Protein AF-A0A0F9M9Z4-F1 (afdb_monomer_lite)

Sequence (55 aa):
MTEYQTISLMQSSTSEDDWNDNCDKVKAANNGKYPTYWFMAIIVSGLMGKVQETW

Radius of gyration: 10.27 Å; chains: 1; bounding box: 20×20×27 Å

pLDDT: mean 97.24, std 2.22, range [85.81, 98.62]

Secondary structure (DSSP, 8-state):
--HHHHHHHHHT--SHHHHHHHHHHHHHTTTTS--TTHIIIIIITSHHHHHHTT-

Foldseek 3Di:
DDLVVLLVCCLPQQDPVSNVVSVQVQCVVVVNDHDPCCCVSCPVVCSVVVSVVRD

Structure (mmCIF, N/CA/C/O backbone):
data_AF-A0A0F9M9Z4-F1
#
_entry.id   AF-A0A0F9M9Z4-F1
#
loop_
_atom_site.group_PDB
_atom_site.id
_atom_site.type_symbol
_atom_site.label_atom_id
_atom_site.label_alt_id
_atom_site.label_comp_id
_atom_site.label_asym_id
_atom_site.label_entity_id
_atom_site.label_seq_id
_atom_site.pdbx_PDB_ins_code
_atom_site.Cartn_x
_atom_site.Cartn_y
_atom_site.Cartn_z
_atom_site.occupancy
_atom_site.B_iso_or_equiv
_atom_site.auth_seq_id
_atom_site.auth_comp_id
_atom_site.auth_asym_id
_atom_site.auth_atom_id
_atom_site.pdbx_PDB_model_num
ATOM 1 N N . MET A 1 1 ? -0.246 1.538 -11.726 1.00 91.12 1 MET A N 1
ATOM 2 C CA . MET A 1 1 ? -1.045 1.970 -10.556 1.00 91.12 1 MET A CA 1
ATOM 3 C C . MET A 1 1 ? -0.382 3.209 -9.972 1.00 91.12 1 MET A C 1
ATOM 5 O O . MET A 1 1 ? 0.841 3.230 -9.939 1.00 91.12 1 MET A O 1
ATOM 9 N N . THR A 1 2 ? -1.136 4.249 -9.611 1.00 97.31 2 THR A N 1
ATOM 10 C CA . THR A 1 2 ? -0.585 5.456 -8.961 1.00 97.31 2 THR A CA 1
ATOM 11 C C . THR A 1 2 ? -0.477 5.275 -7.447 1.00 97.31 2 THR A C 1
ATOM 13 O O . THR A 1 2 ? -1.088 4.363 -6.894 1.00 97.31 2 THR A O 1
ATOM 16 N N . GLU A 1 3 ? 0.248 6.163 -6.760 1.00 97.75 3 GLU A N 1
ATOM 17 C CA . GLU A 1 3 ? 0.379 6.132 -5.295 1.00 97.75 3 GLU A CA 1
ATOM 18 C C . GLU A 1 3 ? -0.975 6.164 -4.586 1.00 97.75 3 GLU A C 1
ATOM 20 O O . GLU A 1 3 ? -1.255 5.304 -3.755 1.00 97.75 3 GLU A O 1
ATOM 25 N N . TYR A 1 4 ? -1.855 7.080 -4.992 1.00 98.12 4 TYR A N 1
ATOM 26 C CA . TYR A 1 4 ? -3.211 7.173 -4.457 1.00 98.12 4 TYR A CA 1
ATOM 27 C C . TYR A 1 4 ? -4.010 5.875 -4.653 1.00 98.12 4 TYR A C 1
ATOM 29 O O . TYR A 1 4 ? -4.646 5.389 -3.721 1.00 98.12 4 TYR A O 1
ATOM 37 N N . GLN A 1 5 ? -3.944 5.281 -5.850 1.00 98.31 5 GLN A N 1
ATOM 38 C CA . GLN A 1 5 ? -4.621 4.014 -6.136 1.00 98.31 5 GLN A CA 1
ATOM 39 C C . GLN A 1 5 ? -4.058 2.867 -5.290 1.00 98.31 5 GLN A C 1
ATOM 41 O O . GLN A 1 5 ? -4.827 2.052 -4.793 1.00 98.31 5 GLN A O 1
ATOM 46 N N . THR A 1 6 ? -2.735 2.811 -5.106 1.00 98.25 6 THR A N 1
ATOM 47 C CA . THR A 1 6 ? -2.083 1.812 -4.251 1.00 98.25 6 THR A CA 1
ATOM 48 C C . THR A 1 6 ? -2.541 1.953 -2.804 1.00 98.25 6 THR A C 1
ATOM 50 O O . THR A 1 6 ? -2.971 0.968 -2.220 1.00 98.25 6 THR A O 1
ATOM 53 N N . ILE A 1 7 ? -2.507 3.161 -2.235 1.00 98.38 7 ILE A N 1
ATOM 54 C CA . ILE A 1 7 ? -2.939 3.407 -0.851 1.00 98.38 7 ILE A CA 1
ATOM 55 C C . ILE A 1 7 ? -4.407 3.017 -0.669 1.00 98.38 7 ILE A C 1
ATOM 57 O O . ILE A 1 7 ? -4.721 2.267 0.251 1.00 98.38 7 ILE A O 1
ATOM 61 N N . SER A 1 8 ? -5.287 3.466 -1.569 1.00 98.31 8 SER A N 1
ATOM 62 C CA . SER A 1 8 ? -6.715 3.141 -1.511 1.00 98.31 8 SER A CA 1
ATOM 63 C C . SER A 1 8 ? -6.971 1.637 -1.614 1.00 98.31 8 SER A C 1
ATOM 65 O O . SER A 1 8 ? -7.861 1.130 -0.939 1.00 98.31 8 SER A O 1
ATOM 67 N N . LEU A 1 9 ? -6.203 0.922 -2.442 1.00 98.38 9 LEU A N 1
ATOM 68 C CA . LEU A 1 9 ? -6.298 -0.530 -2.550 1.00 98.38 9 LEU A CA 1
ATOM 69 C C . LEU A 1 9 ? -5.851 -1.204 -1.248 1.00 98.38 9 LEU A C 1
ATOM 71 O O . LEU A 1 9 ? -6.589 -2.019 -0.706 1.00 98.38 9 LEU A O 1
ATOM 75 N N . MET A 1 10 ? -4.689 -0.830 -0.707 1.00 98.00 10 MET A N 1
ATOM 76 C CA . MET A 1 10 ? -4.186 -1.417 0.539 1.00 98.00 10 MET A CA 1
ATOM 77 C C . MET A 1 10 ? -5.132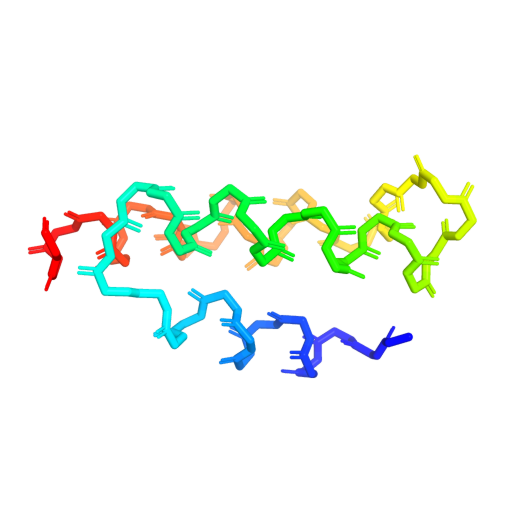 -1.159 1.722 1.00 98.00 10 MET A C 1
ATOM 79 O O . MET A 1 10 ? -5.351 -2.060 2.527 1.00 98.00 10 MET A O 1
ATOM 83 N N . GLN A 1 11 ? -5.755 0.024 1.785 1.00 97.88 11 GLN A N 1
ATOM 84 C CA . GLN A 1 11 ? -6.774 0.384 2.783 1.00 97.88 11 GLN A CA 1
ATOM 85 C C . GLN A 1 11 ? -8.045 -0.464 2.720 1.00 97.88 11 GLN A C 1
ATOM 87 O O . GLN A 1 11 ? -8.767 -0.527 3.707 1.00 97.88 11 GLN A O 1
ATOM 92 N N . SER A 1 12 ? -8.336 -1.090 1.579 1.00 97.44 12 SER A N 1
ATOM 93 C CA . SER A 1 12 ? -9.538 -1.917 1.415 1.00 97.44 12 SER A CA 1
ATOM 94 C C . SER A 1 12 ? -9.390 -3.343 1.950 1.00 97.44 12 SER A C 1
ATOM 96 O O . SER A 1 12 ? -10.338 -4.117 1.866 1.00 97.44 12 SER A O 1
ATOM 98 N N . SER A 1 13 ? -8.214 -3.704 2.468 1.00 98.12 13 SER A N 1
ATOM 99 C CA . SER A 1 13 ? -7.946 -5.053 2.974 1.00 98.12 13 SER A CA 1
ATOM 100 C C . SER A 1 13 ? -8.687 -5.290 4.292 1.00 98.12 13 SER A C 1
ATOM 102 O O . SER A 1 13 ? -8.574 -4.474 5.205 1.00 98.12 13 SER A O 1
ATOM 104 N N . THR A 1 14 ? -9.420 -6.404 4.388 1.00 96.88 14 THR A N 1
ATOM 105 C CA . THR A 1 14 ? -10.211 -6.784 5.575 1.00 96.88 14 THR A CA 1
ATOM 106 C C . THR A 1 14 ? -9.750 -8.092 6.217 1.00 96.88 14 THR A C 1
ATOM 108 O O . THR A 1 14 ? -10.436 -8.637 7.075 1.00 96.88 14 THR A O 1
ATOM 111 N N . SER A 1 15 ? -8.602 -8.610 5.782 1.00 97.88 15 SER A N 1
ATOM 112 C CA . SER A 1 15 ? -7.953 -9.818 6.289 1.00 97.88 15 SER A CA 1
ATOM 113 C C . SER A 1 15 ? -6.496 -9.888 5.805 1.00 97.88 15 SER A C 1
ATOM 115 O O . SER A 1 15 ? -6.067 -9.079 4.972 1.00 97.88 15 SER A O 1
ATOM 117 N N . GLU A 1 16 ? -5.738 -10.875 6.300 1.00 97.25 16 GLU A N 1
ATOM 118 C CA . GLU A 1 16 ? -4.333 -11.076 5.904 1.00 97.25 16 GLU A CA 1
ATOM 119 C C . GLU A 1 16 ? -4.234 -11.486 4.453 1.00 97.25 16 GLU A C 1
ATOM 121 O O . GLU A 1 16 ? -3.401 -10.977 3.702 1.00 97.25 16 GLU A O 1
ATOM 126 N N . ASP A 1 17 ? -5.143 -12.368 4.063 1.00 98.06 17 ASP A N 1
ATOM 127 C CA . ASP A 1 17 ? -5.255 -12.857 2.707 1.00 98.06 17 ASP A CA 1
ATOM 128 C C . ASP A 1 17 ? -5.607 -11.705 1.757 1.00 98.06 17 ASP A C 1
ATOM 130 O O . ASP A 1 17 ? -4.930 -11.539 0.744 1.00 98.06 17 ASP A O 1
ATOM 134 N N . ASP A 1 18 ? -6.539 -10.813 2.126 1.00 97.81 18 ASP A N 1
ATOM 135 C CA . ASP A 1 18 ? -6.837 -9.619 1.320 1.00 97.81 18 ASP A CA 1
ATOM 136 C C . ASP A 1 18 ? -5.613 -8.708 1.167 1.00 97.81 18 ASP A C 1
ATOM 138 O O . ASP A 1 18 ? -5.355 -8.172 0.084 1.00 97.81 18 ASP A O 1
ATOM 142 N N . TRP A 1 19 ? -4.854 -8.505 2.249 1.00 97.94 19 TRP A N 1
ATOM 143 C CA . TRP A 1 19 ? -3.648 -7.680 2.224 1.00 97.94 19 TRP A CA 1
ATOM 144 C C . TRP A 1 19 ? -2.590 -8.271 1.289 1.00 97.94 19 TRP A C 1
ATOM 146 O O . TRP A 1 19 ? -1.989 -7.544 0.489 1.00 97.94 19 TRP A O 1
ATOM 156 N N . ASN A 1 20 ? -2.380 -9.584 1.361 1.00 98.31 20 ASN A N 1
ATOM 157 C CA . ASN A 1 20 ? -1.435 -10.309 0.518 1.00 98.31 20 ASN A CA 1
ATOM 158 C C . ASN A 1 20 ? -1.864 -10.284 -0.956 1.00 98.31 20 ASN A C 1
ATOM 160 O O . ASN A 1 20 ? -1.064 -9.915 -1.821 1.00 98.31 20 ASN A O 1
ATOM 164 N N . ASP A 1 21 ? -3.141 -10.538 -1.238 1.00 98.62 21 ASP A N 1
ATOM 165 C CA . ASP A 1 21 ? -3.711 -10.449 -2.583 1.00 98.62 21 ASP A CA 1
ATOM 166 C C . ASP A 1 21 ? -3.570 -9.037 -3.163 1.00 98.62 21 ASP A C 1
ATOM 168 O O . ASP A 1 21 ? -3.248 -8.843 -4.341 1.00 98.62 21 ASP A O 1
ATOM 172 N N . ASN A 1 22 ? -3.784 -8.011 -2.339 1.00 98.44 22 ASN A N 1
ATOM 173 C CA . ASN A 1 22 ? -3.619 -6.622 -2.745 1.00 98.44 22 ASN A CA 1
ATOM 174 C C . ASN A 1 22 ? -2.146 -6.266 -2.990 1.00 98.44 22 ASN A C 1
ATOM 176 O O . ASN A 1 22 ? -1.848 -5.596 -3.983 1.00 98.44 22 ASN A O 1
ATOM 180 N N . CYS A 1 23 ? -1.213 -6.770 -2.177 1.00 98.31 23 CYS A N 1
ATOM 181 C CA . CYS A 1 23 ? 0.221 -6.645 -2.441 1.00 98.31 23 CYS A CA 1
ATOM 182 C C . CYS A 1 23 ? 0.596 -7.234 -3.808 1.00 98.31 23 CYS A C 1
ATOM 184 O O . CYS 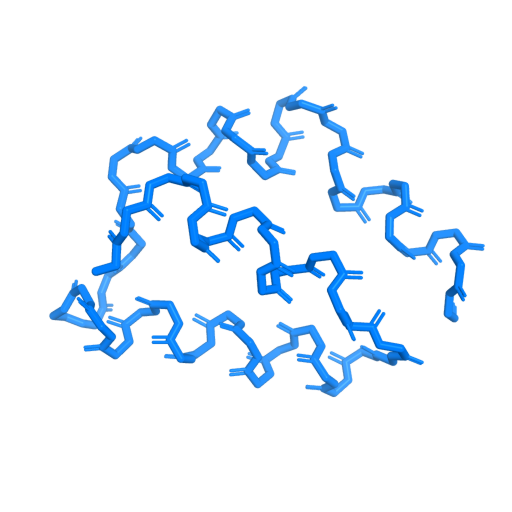A 1 23 ? 1.352 -6.617 -4.567 1.00 98.31 23 CYS A O 1
ATOM 186 N N . ASP A 1 24 ? 0.046 -8.395 -4.156 1.00 98.62 24 ASP A N 1
ATOM 1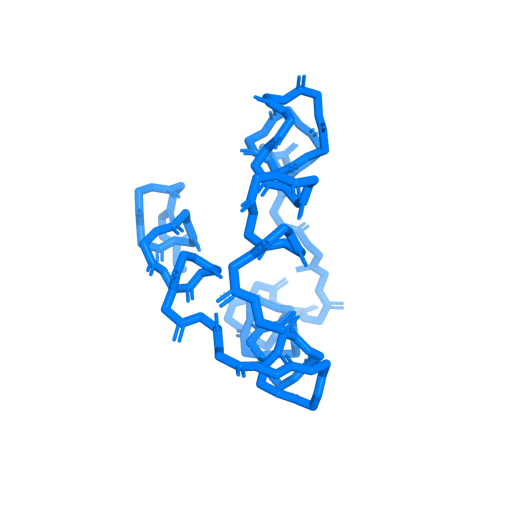87 C CA . ASP A 1 24 ? 0.330 -9.048 -5.430 1.00 98.62 24 ASP A CA 1
ATOM 188 C C . ASP A 1 24 ? -0.295 -8.310 -6.618 1.00 98.62 24 ASP A C 1
ATOM 190 O O . ASP A 1 24 ? 0.375 -8.136 -7.641 1.00 98.62 24 ASP A O 1
ATOM 194 N N . LYS A 1 25 ? -1.499 -7.739 -6.469 1.00 98.56 25 LYS A N 1
ATOM 195 C CA . LYS A 1 25 ? -2.078 -6.815 -7.466 1.00 98.56 25 LYS A CA 1
ATOM 196 C C . LYS A 1 25 ? -1.179 -5.597 -7.696 1.00 98.56 25 LYS A C 1
ATOM 198 O O . LYS A 1 25 ? -0.981 -5.189 -8.842 1.00 98.56 25 LYS A O 1
ATOM 203 N N . VAL A 1 26 ? -0.604 -5.025 -6.634 1.00 98.31 26 VAL A N 1
ATOM 204 C CA . VAL A 1 26 ? 0.320 -3.883 -6.741 1.00 98.31 26 VAL A CA 1
ATOM 205 C C . VAL A 1 26 ? 1.587 -4.275 -7.497 1.00 98.31 26 VAL A C 1
ATOM 207 O O . VAL A 1 26 ? 1.983 -3.560 -8.421 1.00 98.31 26 VAL A O 1
ATOM 210 N N . LYS A 1 27 ? 2.204 -5.417 -7.161 1.00 98.12 27 LYS A N 1
ATOM 211 C CA . LYS A 1 27 ? 3.381 -5.924 -7.885 1.00 98.12 27 LYS A CA 1
ATOM 212 C C . LYS A 1 27 ? 3.059 -6.197 -9.350 1.00 98.12 27 LYS A C 1
ATOM 214 O O . LYS A 1 27 ? 3.816 -5.777 -10.224 1.00 98.12 27 LYS A O 1
ATOM 219 N N . ALA A 1 28 ? 1.948 -6.874 -9.635 1.00 98.31 28 ALA A N 1
ATOM 220 C CA . ALA A 1 28 ? 1.523 -7.197 -10.995 1.00 98.31 28 ALA A CA 1
ATOM 221 C C . ALA A 1 28 ? 1.326 -5.927 -11.836 1.00 98.31 28 ALA A C 1
ATOM 223 O O . ALA A 1 28 ? 1.809 -5.846 -12.964 1.00 98.31 28 ALA A O 1
ATOM 224 N N . ALA A 1 29 ? 0.724 -4.889 -11.250 1.00 97.75 29 ALA A N 1
ATOM 225 C CA . ALA A 1 29 ? 0.543 -3.589 -11.890 1.00 97.75 29 ALA A CA 1
ATOM 226 C C . ALA A 1 29 ? 1.848 -2.792 -12.094 1.00 97.75 29 ALA A C 1
ATOM 228 O O . ALA A 1 29 ? 1.810 -1.707 -12.681 1.00 97.75 29 ALA A O 1
ATOM 229 N N . ASN A 1 30 ? 2.980 -3.290 -11.590 1.00 96.94 30 ASN A N 1
ATOM 230 C CA . ASN A 1 30 ? 4.271 -2.616 -11.610 1.00 96.94 30 ASN A CA 1
ATOM 231 C C . ASN A 1 30 ? 5.417 -3.598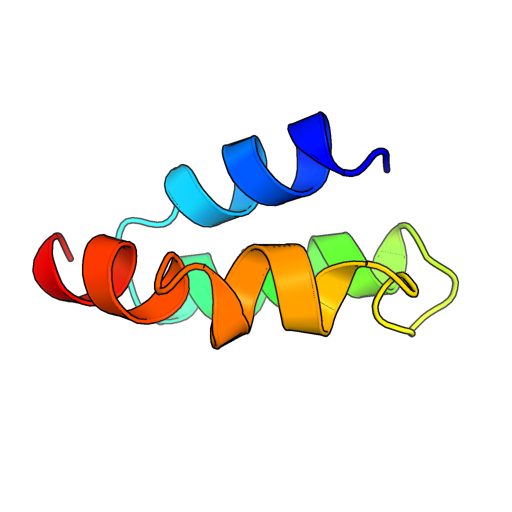 -11.948 1.00 96.94 30 ASN A C 1
ATOM 233 O O . ASN A 1 30 ? 6.498 -3.580 -11.357 1.00 96.94 30 ASN A O 1
ATOM 237 N N . ASN A 1 31 ? 5.176 -4.458 -12.947 1.00 96.88 31 ASN A N 1
ATOM 238 C CA . ASN A 1 31 ? 6.157 -5.381 -13.535 1.00 96.88 31 ASN A CA 1
ATOM 239 C C . ASN A 1 31 ? 6.802 -6.343 -12.519 1.00 96.88 31 ASN A C 1
ATOM 241 O O . ASN A 1 31 ? 8.012 -6.578 -12.544 1.00 96.88 31 ASN A O 1
ATOM 245 N N . GLY A 1 32 ? 5.998 -6.871 -11.596 1.00 97.62 32 GLY A N 1
ATOM 246 C CA . GLY A 1 32 ? 6.434 -7.812 -10.561 1.00 97.62 32 GLY A CA 1
ATOM 247 C C . GLY A 1 32 ? 7.208 -7.167 -9.408 1.00 97.62 32 GLY A C 1
ATOM 248 O O . GLY A 1 32 ? 7.792 -7.878 -8.594 1.00 97.62 32 GLY A O 1
ATOM 249 N N . LYS A 1 33 ? 7.239 -5.833 -9.322 1.00 97.56 33 LYS A N 1
ATOM 250 C CA . LYS A 1 33 ? 7.969 -5.083 -8.291 1.00 97.56 33 LYS A CA 1
ATOM 251 C C . LYS A 1 33 ? 7.044 -4.114 -7.584 1.00 97.56 33 LYS A C 1
ATOM 253 O O . LYS A 1 33 ? 6.100 -3.615 -8.181 1.00 97.56 33 LYS A O 1
ATOM 258 N N . TYR A 1 34 ? 7.367 -3.751 -6.352 1.00 97.94 34 TYR A N 1
ATOM 259 C CA . TYR A 1 34 ? 6.702 -2.617 -5.726 1.00 97.94 34 TYR A CA 1
ATOM 260 C C . TYR A 1 34 ? 7.128 -1.288 -6.376 1.00 97.94 34 TYR A C 1
ATOM 262 O O . TYR A 1 34 ? 8.278 -1.159 -6.812 1.00 97.94 34 TYR A O 1
ATOM 270 N N . PRO A 1 35 ? 6.220 -0.301 -6.465 1.00 97.62 35 PRO A N 1
ATOM 271 C CA . PRO A 1 35 ? 6.558 1.035 -6.944 1.00 97.62 35 PRO A CA 1
ATOM 272 C C . PRO A 1 35 ? 7.554 1.725 -6.003 1.00 97.62 35 PRO A C 1
ATOM 274 O O . PRO A 1 35 ? 7.630 1.408 -4.817 1.00 97.62 35 PRO A O 1
ATOM 277 N N . THR A 1 36 ? 8.309 2.703 -6.508 1.00 97.75 36 THR A N 1
ATOM 278 C CA . THR A 1 36 ? 9.378 3.380 -5.744 1.00 97.75 36 THR A CA 1
ATOM 279 C C . THR A 1 36 ? 8.876 4.086 -4.483 1.00 97.75 36 THR A C 1
ATOM 281 O O . THR A 1 36 ? 9.599 4.152 -3.492 1.00 97.75 36 THR A O 1
ATOM 284 N N . TYR A 1 37 ? 7.629 4.564 -4.487 1.00 97.19 37 TYR A N 1
ATOM 285 C CA . TYR A 1 37 ? 6.988 5.195 -3.331 1.00 97.19 37 TYR A CA 1
ATOM 286 C C . TYR A 1 37 ? 6.495 4.193 -2.273 1.00 97.19 37 TYR A C 1
ATOM 288 O O . TYR A 1 37 ? 6.142 4.618 -1.178 1.00 97.19 37 TYR A O 1
ATOM 296 N N . TRP A 1 38 ? 6.465 2.881 -2.552 1.00 98.25 38 TRP A N 1
ATOM 297 C CA . TRP A 1 38 ? 5.839 1.863 -1.691 1.00 98.25 38 TRP A CA 1
ATOM 298 C C . TRP A 1 38 ? 6.289 1.940 -0.237 1.00 98.25 38 TRP A C 1
ATOM 300 O O . TRP A 1 38 ? 5.467 1.977 0.675 1.00 98.25 38 TRP A O 1
ATOM 310 N N . PHE A 1 39 ? 7.602 1.988 -0.021 1.00 97.62 39 PHE A N 1
ATOM 311 C CA . PHE A 1 39 ? 8.151 1.995 1.327 1.00 97.62 39 PHE A CA 1
ATOM 312 C C . PHE A 1 39 ? 7.684 3.223 2.117 1.00 97.62 39 PHE A C 1
ATOM 314 O O . PHE A 1 39 ? 7.254 3.086 3.259 1.00 97.62 39 PHE A O 1
ATOM 321 N N . MET A 1 40 ? 7.682 4.403 1.492 1.00 98.31 40 MET A N 1
ATOM 322 C CA . MET A 1 40 ? 7.202 5.629 2.130 1.00 98.31 40 MET A CA 1
ATOM 323 C C . MET A 1 40 ? 5.683 5.605 2.349 1.00 98.31 40 MET A C 1
ATOM 325 O O . MET A 1 40 ? 5.210 5.895 3.445 1.00 98.31 40 MET A O 1
ATOM 329 N N . ALA A 1 41 ? 4.926 5.212 1.325 1.00 97.69 41 ALA A N 1
ATOM 330 C CA . ALA A 1 41 ? 3.469 5.274 1.306 1.00 97.69 41 ALA A CA 1
ATOM 331 C C . ALA A 1 41 ? 2.787 4.214 2.183 1.00 97.69 41 ALA A C 1
ATOM 333 O O . ALA A 1 41 ? 1.717 4.484 2.728 1.00 97.69 41 ALA A O 1
ATOM 334 N N . ILE A 1 42 ? 3.375 3.020 2.323 1.00 98.00 42 ILE A N 1
ATOM 335 C CA . ILE A 1 42 ? 2.745 1.868 2.992 1.00 98.00 42 ILE A CA 1
ATOM 336 C C . ILE A 1 42 ? 3.395 1.551 4.341 1.00 98.00 42 ILE A C 1
ATOM 338 O O . ILE A 1 42 ? 2.686 1.274 5.310 1.00 98.00 4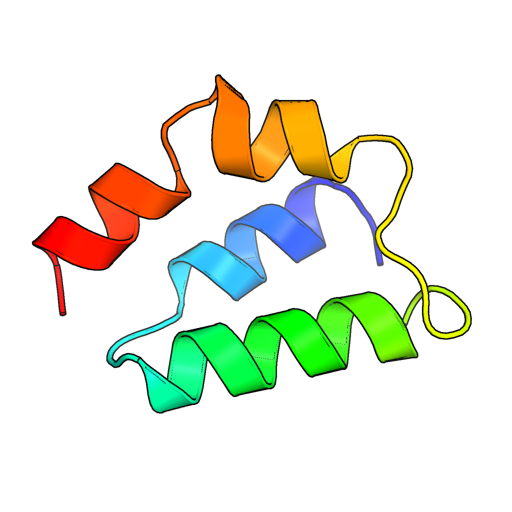2 ILE A O 1
ATOM 342 N N . ILE A 1 43 ? 4.731 1.596 4.412 1.00 96.62 43 ILE A N 1
ATOM 343 C CA . ILE A 1 43 ? 5.483 1.188 5.606 1.00 96.62 43 ILE A CA 1
ATOM 344 C C . ILE A 1 43 ? 5.740 2.390 6.519 1.00 96.62 43 ILE A C 1
ATOM 346 O O . ILE A 1 43 ? 5.260 2.416 7.648 1.00 96.62 43 ILE A O 1
ATOM 350 N N . VAL A 1 44 ? 6.447 3.416 6.030 1.00 97.94 44 VAL A N 1
ATOM 351 C CA . VAL A 1 44 ? 6.829 4.590 6.842 1.00 97.94 44 VAL A CA 1
ATOM 352 C C . VAL A 1 44 ? 5.613 5.412 7.273 1.00 97.94 44 VAL A C 1
ATOM 354 O O . VAL A 1 44 ? 5.590 5.930 8.385 1.00 97.94 44 VAL A O 1
ATOM 357 N N . SER A 1 45 ? 4.577 5.500 6.436 1.00 97.88 45 SER A N 1
ATOM 358 C CA . SER A 1 45 ? 3.317 6.180 6.774 1.00 97.88 45 SER A CA 1
ATOM 359 C C . SER A 1 45 ? 2.544 5.531 7.935 1.00 97.88 45 SER A C 1
ATOM 361 O O . SER A 1 45 ? 1.584 6.120 8.442 1.00 97.88 45 SER A O 1
ATOM 363 N N . GLY A 1 46 ? 2.915 4.305 8.325 1.00 97.81 46 GLY A N 1
ATOM 364 C CA . GLY A 1 46 ? 2.182 3.490 9.289 1.00 97.81 46 GLY A CA 1
ATOM 365 C C . GLY A 1 46 ? 0.870 2.925 8.742 1.00 97.81 46 GLY A C 1
ATOM 366 O O . GLY A 1 46 ? 0.059 2.431 9.524 1.00 97.81 46 GLY A O 1
ATOM 367 N N . LEU A 1 47 ? 0.628 2.997 7.426 1.00 97.75 47 LEU A N 1
ATOM 368 C CA . LEU A 1 47 ? -0.607 2.490 6.831 1.00 97.75 47 LEU A CA 1
ATOM 369 C C . LEU A 1 47 ? -0.801 0.998 7.110 1.00 97.75 47 LEU A C 1
ATOM 371 O O . LEU A 1 47 ? -1.900 0.608 7.484 1.00 97.75 47 LEU A O 1
ATOM 375 N N . MET A 1 48 ? 0.253 0.189 6.965 1.00 96.75 48 MET A N 1
ATOM 376 C CA . MET A 1 48 ? 0.190 -1.246 7.261 1.00 96.75 48 MET A CA 1
ATOM 377 C C . MET A 1 48 ? -0.311 -1.513 8.682 1.00 96.75 48 MET A C 1
ATOM 379 O O . MET A 1 48 ? -1.266 -2.262 8.844 1.00 96.75 48 MET A O 1
ATOM 383 N N . GLY A 1 49 ? 0.268 -0.846 9.686 1.00 97.12 49 GLY A N 1
ATOM 384 C CA . GLY A 1 49 ? -0.159 -1.002 11.079 1.00 97.12 49 GLY A CA 1
ATOM 385 C C . GLY A 1 49 ? -1.616 -0.586 11.293 1.00 97.12 49 GLY A C 1
ATOM 386 O O . GLY A 1 49 ? -2.385 -1.335 11.879 1.00 97.12 49 GLY A O 1
ATOM 387 N N . LYS A 1 50 ? -2.031 0.559 10.734 1.00 97.00 50 LYS A N 1
ATOM 388 C CA . LYS A 1 50 ? -3.425 1.032 10.832 1.00 97.00 50 LYS A CA 1
ATOM 389 C C . LYS A 1 50 ? -4.422 0.065 10.212 1.00 97.00 50 LYS A C 1
ATOM 391 O O . LYS A 1 50 ? -5.503 -0.120 10.749 1.00 97.00 50 LYS A O 1
ATOM 396 N N . VAL A 1 51 ? -4.080 -0.501 9.057 1.00 96.94 51 VAL A N 1
ATOM 397 C CA . VAL A 1 51 ? -4.944 -1.470 8.391 1.00 96.94 51 VAL A CA 1
ATOM 398 C C . VAL A 1 51 ? -4.988 -2.733 9.248 1.00 96.94 51 VAL A C 1
ATOM 400 O O . VAL A 1 51 ? -6.082 -3.131 9.612 1.00 96.94 51 VAL A O 1
ATOM 403 N N . GLN A 1 52 ? -3.847 -3.278 9.687 1.00 95.81 52 GLN A N 1
ATOM 404 C CA . GLN A 1 52 ? -3.773 -4.456 10.573 1.00 95.81 52 GLN A CA 1
ATOM 405 C C . GLN A 1 52 ? -4.576 -4.337 11.876 1.00 95.81 52 GLN A C 1
ATOM 407 O O . GLN A 1 52 ? -5.059 -5.339 12.375 1.00 95.81 52 GLN A O 1
ATOM 412 N N . GLU A 1 53 ? -4.743 -3.139 12.437 1.00 96.12 53 GLU A N 1
ATOM 413 C CA . GLU A 1 53 ? -5.592 -2.936 13.624 1.00 96.12 53 GLU A CA 1
ATOM 414 C C . GLU A 1 53 ? -7.095 -3.121 13.346 1.00 96.12 53 GLU A C 1
ATOM 4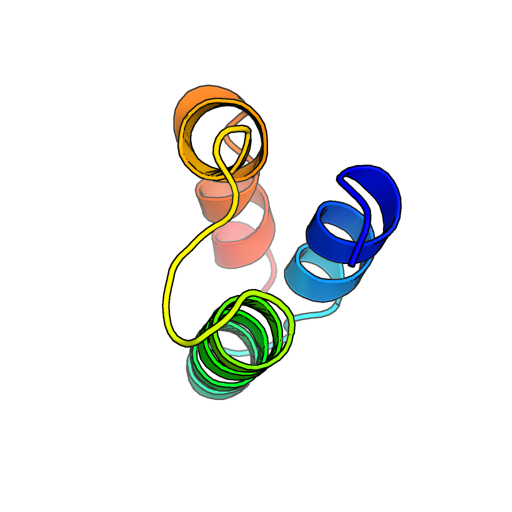16 O O . GLU A 1 53 ? -7.888 -3.223 14.282 1.00 96.12 53 GLU A O 1
ATOM 421 N N . THR A 1 54 ? -7.503 -3.116 12.076 1.00 88.88 54 THR A N 1
ATOM 422 C CA . THR A 1 54 ? -8.912 -3.079 11.652 1.00 88.88 54 THR A CA 1
ATOM 423 C C . THR A 1 54 ? -9.426 -4.374 11.026 1.00 88.88 54 THR A C 1
ATOM 425 O O . THR A 1 54 ? -10.611 -4.429 10.692 1.00 88.88 54 THR A O 1
ATOM 428 N N . TRP A 1 55 ? -8.584 -5.403 10.899 1.00 85.81 55 TRP A N 1
ATOM 429 C CA . TRP A 1 55 ? -8.974 -6.735 10.429 1.00 85.81 55 TRP A CA 1
ATOM 430 C C . TRP A 1 55 ? -8.456 -7.866 11.311 1.00 85.81 55 TRP A C 1
ATOM 432 O O . TRP A 1 55 ? -7.444 -7.663 12.014 1.00 85.81 55 TRP A O 1
#

Organism: NCBI:txid412755